Protein AF-A0A7J3KV63-F1 (afdb_monomer_lite)

pLDDT: mean 91.79, std 7.64, range [51.97, 98.44]

Sequence (109 aa):
MKGAIGFGEYKVKLLINHKYSLRLYKLCEEYGIPIDNQHNYGIESVFIDIASKYSVTVFMMHGPGWWRHISSKPGCEAYPRGMVKPGGLIERI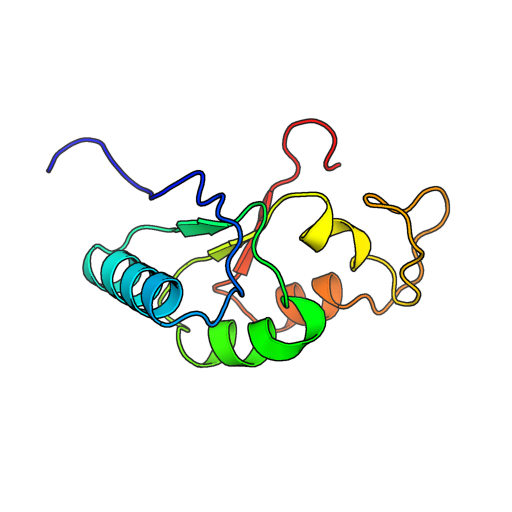LDKFDNVYADISTTSG

Structure (mmCIF, N/CA/C/O backbone):
data_AF-A0A7J3KV63-F1
#
_entry.id   AF-A0A7J3KV63-F1
#
loop_
_atom_site.group_PDB
_atom_site.id
_atom_site.type_symbol
_atom_site.label_atom_id
_atom_site.label_alt_id
_atom_site.label_comp_id
_atom_site.label_asym_id
_atom_site.label_entity_id
_atom_site.label_seq_id
_atom_site.pdbx_PDB_ins_code
_atom_site.Cartn_x
_atom_site.Cartn_y
_atom_site.Cartn_z
_atom_site.occupancy
_atom_site.B_iso_or_equiv
_atom_site.auth_seq_id
_atom_site.auth_comp_id
_atom_site.auth_asym_id
_atom_site.auth_atom_id
_atom_site.pdbx_PDB_model_num
ATOM 1 N N . MET A 1 1 ? -21.878 6.185 14.953 1.00 51.97 1 MET A N 1
ATOM 2 C CA . MET A 1 1 ? -21.539 6.785 13.643 1.00 51.97 1 MET A CA 1
ATOM 3 C C . MET A 1 1 ? -22.492 6.201 12.615 1.00 51.97 1 MET A C 1
ATOM 5 O O . MET A 1 1 ? -22.705 5.000 12.684 1.00 51.97 1 MET A O 1
ATOM 9 N N . LYS A 1 2 ? -23.130 6.978 11.733 1.00 69.25 2 LYS A N 1
ATOM 10 C CA . LYS A 1 2 ? -23.998 6.389 10.696 1.00 69.25 2 LYS A CA 1
ATOM 11 C C . LYS A 1 2 ? -23.716 7.037 9.343 1.00 69.25 2 LYS A C 1
ATOM 13 O O . LYS A 1 2 ? -24.120 8.171 9.124 1.00 69.25 2 LYS A O 1
ATOM 18 N N . GLY A 1 3 ? -22.988 6.316 8.487 1.00 87.19 3 GLY A N 1
ATOM 19 C CA . GLY A 1 3 ? -22.819 6.632 7.065 1.00 87.19 3 GLY A CA 1
ATOM 20 C C . GLY A 1 3 ? -21.424 6.344 6.503 1.00 87.19 3 GLY A C 1
ATOM 21 O O . GLY A 1 3 ? -21.319 5.810 5.407 1.00 87.19 3 GLY A O 1
ATOM 22 N N . ALA A 1 4 ? -20.359 6.663 7.244 1.00 89.94 4 ALA A N 1
ATOM 23 C CA . ALA A 1 4 ? -18.991 6.432 6.777 1.00 89.94 4 ALA A CA 1
ATOM 24 C C . ALA A 1 4 ? -18.629 4.940 6.832 1.00 89.94 4 ALA A C 1
ATOM 26 O O . ALA A 1 4 ? -18.771 4.311 7.880 1.00 89.94 4 ALA A O 1
ATOM 27 N N . ILE A 1 5 ? -18.147 4.411 5.706 1.00 93.50 5 ILE A N 1
ATOM 28 C CA . ILE A 1 5 ? -17.756 3.004 5.525 1.00 93.50 5 ILE A CA 1
ATOM 29 C C . ILE A 1 5 ? -16.296 2.858 5.075 1.00 93.50 5 ILE A C 1
ATOM 31 O O . ILE A 1 5 ? -15.938 1.827 4.530 1.00 93.50 5 ILE A O 1
ATOM 35 N N . GLY A 1 6 ? -15.472 3.899 5.227 1.00 94.88 6 GLY A N 1
ATOM 36 C CA . GLY A 1 6 ? -14.102 3.949 4.711 1.00 94.88 6 GLY A CA 1
ATOM 37 C C . GLY A 1 6 ? -13.366 5.218 5.140 1.00 94.88 6 GLY A C 1
ATOM 38 O O . GLY A 1 6 ? -14.001 6.210 5.508 1.00 94.88 6 GLY A O 1
ATOM 39 N N . PHE A 1 7 ? -12.035 5.185 5.080 1.00 95.12 7 PHE A N 1
ATOM 40 C CA . PHE A 1 7 ? -11.160 6.341 5.280 1.00 95.12 7 PHE A CA 1
ATOM 41 C C . PHE A 1 7 ? -10.342 6.613 4.011 1.00 95.12 7 PHE A C 1
ATOM 43 O O . PHE A 1 7 ? -9.577 5.762 3.562 1.00 95.12 7 PHE A O 1
ATOM 50 N N . GLY A 1 8 ? -10.475 7.810 3.444 1.00 91.38 8 GLY A N 1
ATOM 51 C CA . GLY A 1 8 ? -9.766 8.211 2.229 1.00 91.38 8 GLY A CA 1
ATOM 52 C C . GLY A 1 8 ? -10.088 9.651 1.809 1.00 91.38 8 GLY A C 1
ATOM 53 O O . GLY A 1 8 ? -11.002 10.261 2.362 1.00 91.38 8 GLY A O 1
ATOM 54 N N . GLU A 1 9 ? -9.355 10.244 0.863 1.00 90.12 9 GLU A N 1
ATOM 55 C CA . GLU A 1 9 ? -8.113 9.729 0.257 1.00 90.12 9 GLU A CA 1
ATOM 56 C C . GLU A 1 9 ? -6.919 9.962 1.198 1.00 90.12 9 GLU A C 1
ATOM 58 O O . GLU A 1 9 ? -6.619 11.101 1.579 1.00 90.12 9 GLU A O 1
ATOM 63 N N . TYR A 1 10 ? -6.185 8.908 1.570 1.00 91.81 10 TYR A N 1
ATOM 64 C CA . TYR A 1 10 ? -4.967 9.072 2.359 1.00 91.81 10 TYR A CA 1
ATOM 65 C C . TYR A 1 10 ? -3.794 9.448 1.446 1.00 91.81 10 TYR A C 1
ATOM 67 O O . TYR A 1 10 ? -3.114 8.609 0.851 1.00 91.81 10 TYR A O 1
ATOM 75 N N . LYS A 1 11 ? -3.574 10.761 1.325 1.00 89.12 11 LYS A N 1
ATOM 76 C CA . LYS A 1 11 ? -2.570 11.370 0.446 1.00 89.12 11 LYS A CA 1
ATOM 77 C C . LYS A 1 11 ? -1.614 12.250 1.242 1.00 89.12 11 LYS A C 1
ATOM 79 O O . LYS A 1 11 ? -1.858 13.433 1.468 1.00 89.12 11 LYS A O 1
ATOM 84 N N . VAL A 1 12 ? -0.497 11.669 1.666 1.00 88.69 12 VAL A N 1
ATOM 85 C CA . VAL A 1 12 ? 0.514 12.353 2.483 1.00 88.69 12 VAL A CA 1
ATOM 86 C C . VAL A 1 12 ? 1.919 12.077 1.967 1.00 88.69 12 VAL A C 1
ATOM 88 O O . VAL A 1 12 ? 2.192 11.019 1.410 1.00 88.69 12 VAL A O 1
ATOM 91 N N . LYS A 1 13 ? 2.848 13.008 2.207 1.00 89.31 13 LYS A N 1
ATOM 92 C CA . LYS A 1 13 ? 4.267 12.837 1.859 1.00 89.31 13 LYS A CA 1
ATOM 93 C C . LYS A 1 13 ? 5.027 12.036 2.922 1.00 89.31 13 LYS A C 1
ATOM 95 O O . LYS A 1 13 ? 6.030 12.500 3.454 1.00 89.31 13 LYS A O 1
ATOM 100 N N . LEU A 1 14 ? 4.511 10.862 3.275 1.00 91.31 14 LEU A N 1
ATOM 101 C CA . LEU A 1 14 ? 5.111 9.960 4.258 1.00 91.31 14 LEU A CA 1
ATOM 102 C C . LEU A 1 14 ? 5.383 8.596 3.626 1.00 91.31 14 LEU A C 1
ATOM 104 O O . LEU A 1 14 ? 4.678 8.171 2.706 1.00 91.31 14 LEU A O 1
ATOM 108 N N . LEU A 1 15 ? 6.391 7.900 4.154 1.00 93.31 15 LEU A N 1
ATOM 109 C CA . LEU A 1 15 ? 6.555 6.476 3.884 1.00 93.31 15 LEU A CA 1
ATOM 110 C C . LEU A 1 15 ? 5.312 5.719 4.354 1.00 93.31 15 LEU A C 1
ATOM 112 O O . LEU A 1 15 ? 4.722 6.060 5.381 1.00 93.31 15 LEU A O 1
ATOM 116 N N . ILE A 1 16 ? 4.950 4.665 3.635 1.00 93.62 16 ILE A N 1
ATOM 117 C CA . ILE A 1 16 ? 3.790 3.831 3.959 1.00 93.62 16 ILE A CA 1
ATOM 118 C C . ILE A 1 16 ? 3.935 3.129 5.326 1.00 93.62 16 ILE A C 1
ATOM 120 O O . ILE A 1 16 ? 2.948 2.859 5.997 1.00 93.62 16 ILE A O 1
ATOM 124 N N . ASN A 1 17 ? 5.166 2.926 5.816 1.00 96.06 17 ASN A N 1
ATOM 125 C CA . ASN A 1 17 ? 5.445 2.404 7.161 1.00 96.06 17 ASN A CA 1
ATOM 126 C C . ASN A 1 17 ? 5.669 3.491 8.228 1.00 96.06 17 ASN A C 1
ATOM 128 O O . ASN A 1 17 ? 6.120 3.181 9.335 1.00 96.06 17 ASN A O 1
ATOM 132 N N . HIS A 1 18 ? 5.399 4.766 7.933 1.00 96.81 18 HIS A N 1
ATOM 133 C CA . HIS A 1 18 ? 5.590 5.825 8.916 1.00 96.81 18 HIS A CA 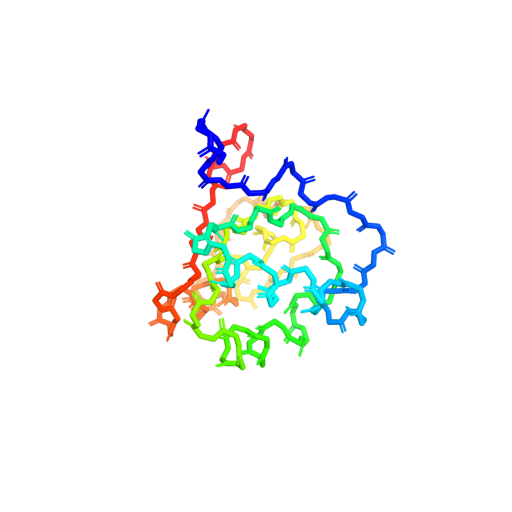1
ATOM 134 C C . HIS A 1 18 ? 4.691 5.594 10.140 1.00 96.81 18 HIS A C 1
ATOM 136 O O . HIS A 1 18 ? 3.525 5.227 10.005 1.00 96.81 18 HIS A O 1
ATOM 142 N N . LYS A 1 19 ? 5.190 5.876 11.352 1.00 97.19 19 LYS A N 1
ATOM 143 C CA . LYS A 1 19 ? 4.478 5.600 12.621 1.00 97.19 19 LYS A CA 1
ATOM 144 C C . LYS A 1 19 ? 3.038 6.135 12.677 1.00 97.19 19 LYS A C 1
ATOM 146 O O . LYS A 1 19 ? 2.181 5.537 13.319 1.00 97.19 19 LYS A O 1
ATOM 151 N N . TYR A 1 20 ? 2.764 7.256 12.007 1.00 95.44 20 TYR A N 1
ATOM 152 C CA . TYR A 1 20 ? 1.414 7.825 11.927 1.00 95.44 20 TYR A CA 1
ATOM 153 C C . TYR A 1 20 ? 0.501 7.066 10.961 1.00 95.44 20 TYR A C 1
ATOM 155 O O . TYR A 1 20 ? -0.672 6.893 11.269 1.00 95.44 20 TYR A O 1
ATOM 163 N N . SER A 1 21 ? 1.035 6.565 9.848 1.00 96.06 21 SER A N 1
ATOM 164 C CA . SER A 1 21 ? 0.310 5.699 8.914 1.00 96.06 21 SER A CA 1
ATOM 165 C C . SER A 1 21 ? -0.022 4.363 9.580 1.00 96.06 21 SER A C 1
ATOM 167 O O . SER A 1 21 ? -1.177 3.959 9.595 1.00 96.06 21 SER A O 1
ATOM 169 N N . LEU A 1 22 ? 0.946 3.765 10.286 1.00 97.31 22 LEU A N 1
ATOM 170 C CA . LEU A 1 22 ? 0.742 2.539 11.067 1.00 97.31 22 LEU A CA 1
ATOM 171 C C . LEU A 1 22 ? -0.373 2.671 12.117 1.00 97.31 22 LEU A C 1
ATOM 173 O O . LEU A 1 22 ? -1.158 1.744 12.318 1.00 97.31 22 LEU A O 1
ATOM 177 N N . ARG A 1 23 ? -0.459 3.831 12.784 1.00 97.50 23 ARG A N 1
ATOM 178 C CA . ARG A 1 23 ? -1.541 4.125 13.734 1.00 97.50 23 ARG A CA 1
ATOM 179 C C . ARG A 1 23 ? -2.897 4.230 13.032 1.00 97.50 23 ARG A C 1
ATOM 181 O O . ARG A 1 23 ? -3.884 3.755 13.580 1.00 97.50 23 ARG A O 1
ATOM 188 N N . LEU A 1 24 ? -2.952 4.831 11.843 1.00 96.56 24 LEU A N 1
ATOM 189 C CA . LEU A 1 24 ? -4.186 4.927 11.059 1.00 96.56 24 LEU A CA 1
ATOM 190 C C . LEU A 1 24 ? -4.663 3.560 10.566 1.00 96.56 24 LEU A C 1
ATOM 192 O O . LEU A 1 24 ? -5.856 3.296 10.647 1.00 96.56 24 LEU A O 1
ATOM 196 N N . TYR A 1 25 ? -3.756 2.680 10.135 1.00 97.50 25 TYR A N 1
ATOM 197 C CA . TYR A 1 25 ? -4.105 1.311 9.733 1.00 97.50 25 TYR A CA 1
ATOM 198 C C . TYR A 1 25 ? -4.761 0.549 10.881 1.00 97.50 25 TYR A C 1
ATOM 200 O O . TYR A 1 25 ? -5.827 -0.039 10.702 1.00 97.50 25 TYR A O 1
ATOM 208 N N . LYS A 1 26 ? -4.190 0.664 12.089 1.00 98.12 26 LYS A N 1
ATOM 209 C CA . LYS A 1 26 ? -4.771 0.047 13.284 1.00 98.12 26 LYS A CA 1
ATOM 210 C C . LYS A 1 26 ? -6.145 0.619 13.640 1.00 98.12 26 LYS A C 1
ATOM 212 O O . LYS A 1 26 ? -7.038 -0.133 14.000 1.00 98.12 26 LYS A O 1
ATOM 217 N N . LEU A 1 27 ? -6.337 1.929 13.502 1.00 97.38 27 LEU A N 1
ATOM 218 C CA . LEU A 1 27 ? -7.652 2.534 13.716 1.00 97.38 27 LEU A CA 1
ATOM 219 C C . LEU A 1 27 ? -8.666 2.036 12.679 1.00 97.38 27 LEU A C 1
ATOM 221 O O . LEU A 1 27 ? -9.770 1.661 13.047 1.00 97.38 27 LEU A O 1
ATOM 225 N N . CYS A 1 28 ? -8.305 1.987 11.397 1.00 97.50 28 CYS A N 1
ATOM 226 C CA . CYS A 1 28 ? -9.199 1.492 10.345 1.00 97.50 28 CYS A CA 1
ATOM 227 C C . CYS A 1 28 ? -9.613 0.031 10.595 1.00 97.50 28 CYS A C 1
ATOM 229 O O . CYS A 1 28 ? -10.786 -0.302 10.450 1.00 97.50 28 CYS A O 1
ATOM 231 N N . GLU A 1 29 ? -8.685 -0.801 11.076 1.00 96.88 29 GLU A N 1
ATOM 232 C CA . GLU A 1 29 ? -8.973 -2.152 11.573 1.00 96.88 29 GLU A CA 1
ATOM 233 C C . GLU A 1 29 ? -9.979 -2.142 12.737 1.00 96.88 29 GLU A C 1
ATOM 235 O O . GLU A 1 29 ? -10.993 -2.828 12.670 1.00 96.88 29 GLU A O 1
ATOM 240 N N . GLU A 1 30 ? -9.737 -1.342 13.782 1.00 97.19 30 GLU A N 1
ATOM 241 C CA . GLU A 1 30 ? -10.616 -1.242 14.961 1.00 97.19 30 GLU A CA 1
ATOM 242 C C . GLU A 1 30 ? -12.037 -0.778 14.609 1.00 97.19 30 GLU A C 1
ATOM 244 O O . GLU A 1 30 ? -13.010 -1.232 15.212 1.00 97.19 30 GLU A O 1
ATOM 249 N N . TYR A 1 31 ? -12.164 0.111 13.623 1.00 95.62 31 TYR A N 1
ATOM 250 C CA . TYR A 1 31 ? -13.453 0.587 13.120 1.00 95.62 31 TYR A CA 1
ATOM 251 C C . TYR A 1 31 ? -14.073 -0.332 12.057 1.00 95.62 31 TYR A C 1
ATOM 253 O O . TYR A 1 31 ? -15.219 -0.102 11.672 1.00 95.62 31 TYR A O 1
ATOM 261 N N . GLY A 1 32 ? -13.352 -1.354 11.584 1.00 95.94 32 GLY A N 1
ATOM 262 C CA . GLY A 1 32 ? -13.817 -2.259 10.533 1.00 95.94 32 GLY A CA 1
ATOM 263 C C . GLY A 1 32 ? -14.050 -1.561 9.191 1.00 95.94 32 GLY A C 1
ATOM 264 O O . GLY A 1 32 ? -14.984 -1.916 8.474 1.00 95.94 32 GLY A O 1
ATOM 265 N N . ILE A 1 33 ? -13.244 -0.545 8.867 1.00 96.75 33 ILE A N 1
ATOM 266 C CA . ILE A 1 33 ? -13.356 0.228 7.624 1.00 96.75 33 ILE A CA 1
ATOM 267 C C . ILE A 1 33 ? -12.065 0.131 6.787 1.00 96.75 33 ILE A C 1
ATOM 269 O O . ILE A 1 33 ? -10.973 0.110 7.352 1.00 96.75 33 ILE A O 1
ATOM 273 N N . PRO A 1 34 ? -12.151 0.089 5.446 1.00 97.44 34 PRO A N 1
ATOM 274 C CA . PRO A 1 34 ? -10.998 0.134 4.556 1.00 97.44 34 PRO A CA 1
ATOM 275 C C . PRO A 1 34 ? -10.296 1.494 4.577 1.00 97.44 34 PRO A C 1
ATOM 277 O O . PRO A 1 34 ? -10.916 2.534 4.829 1.00 97.44 34 PRO A O 1
ATOM 280 N N . ILE A 1 35 ? -9.008 1.479 4.232 1.00 96.38 35 ILE A N 1
ATOM 281 C CA . ILE A 1 35 ? -8.207 2.676 3.980 1.00 96.38 35 ILE A CA 1
ATOM 282 C C . ILE A 1 35 ? -7.791 2.766 2.511 1.00 96.38 35 ILE A C 1
ATOM 284 O O . ILE A 1 35 ? -7.186 1.841 1.972 1.00 96.38 35 ILE A O 1
ATOM 288 N N . ASP A 1 36 ? -8.066 3.909 1.887 1.00 94.19 36 ASP A N 1
ATOM 289 C CA . ASP A 1 36 ? -7.605 4.245 0.539 1.00 94.19 36 ASP A CA 1
ATOM 290 C C . ASP A 1 36 ? -6.260 4.986 0.578 1.00 94.19 36 ASP A C 1
ATOM 292 O O . ASP A 1 36 ? -6.182 6.114 1.069 1.00 94.19 36 ASP A O 1
ATOM 296 N N . ASN A 1 37 ? -5.196 4.340 0.084 1.00 89.25 37 ASN A N 1
ATOM 297 C CA . ASN A 1 37 ? -3.838 4.881 -0.015 1.00 89.25 37 ASN A CA 1
ATOM 298 C C . ASN A 1 37 ? -3.502 5.209 -1.474 1.00 89.25 37 ASN A C 1
ATOM 300 O O . ASN A 1 37 ? -3.344 4.310 -2.302 1.00 89.25 37 ASN A O 1
ATOM 304 N N . GLN A 1 38 ? -3.264 6.491 -1.762 1.00 78.88 38 GLN A N 1
ATOM 305 C CA . GLN A 1 38 ? -3.048 6.931 -3.144 1.00 78.88 38 GLN A CA 1
ATOM 306 C C . GLN A 1 38 ? -1.619 7.386 -3.475 1.00 78.88 38 GLN A C 1
ATOM 308 O O . GLN A 1 38 ? -1.260 7.485 -4.647 1.00 78.88 38 GLN A O 1
ATOM 313 N N . HIS A 1 39 ? -0.811 7.771 -2.478 1.00 75.31 39 HIS A N 1
ATOM 314 C CA . HIS A 1 39 ? 0.462 8.479 -2.731 1.00 75.31 39 HIS A CA 1
ATOM 315 C C . HIS A 1 39 ? 1.559 8.213 -1.687 1.00 75.31 39 HIS A C 1
ATOM 317 O O . HIS A 1 39 ? 2.497 9.002 -1.558 1.00 75.31 39 HIS A O 1
ATOM 323 N N . ASN A 1 40 ? 1.459 7.131 -0.918 1.00 76.00 40 ASN A N 1
ATOM 324 C CA . ASN A 1 40 ? 2.493 6.805 0.058 1.00 76.00 40 ASN A CA 1
ATOM 325 C C . ASN A 1 40 ? 3.759 6.281 -0.632 1.00 76.00 40 ASN A C 1
ATOM 327 O O . ASN A 1 40 ? 3.703 5.528 -1.602 1.00 76.00 40 ASN A O 1
ATOM 331 N N . TYR A 1 41 ? 4.913 6.688 -0.109 1.00 85.19 41 TYR A N 1
ATOM 332 C CA . TYR A 1 41 ? 6.218 6.284 -0.631 1.00 85.19 41 TYR A CA 1
ATOM 333 C C . TYR A 1 41 ? 6.681 4.950 -0.024 1.00 85.19 41 TYR A C 1
ATOM 335 O O . TYR A 1 41 ? 6.297 4.606 1.096 1.00 85.19 41 TYR A O 1
ATOM 343 N N . GLY A 1 42 ? 7.564 4.234 -0.726 1.00 88.25 42 GLY A N 1
ATOM 344 C CA . GLY A 1 42 ? 8.203 3.010 -0.227 1.00 88.25 42 GLY A CA 1
ATOM 345 C C . GLY A 1 42 ? 7.334 1.755 -0.317 1.00 88.25 42 GLY A C 1
ATOM 346 O O . GLY A 1 42 ? 7.578 0.788 0.399 1.00 88.25 42 GLY A O 1
ATOM 347 N N . ILE A 1 43 ? 6.315 1.749 -1.177 1.00 90.25 43 ILE A N 1
ATOM 348 C CA . ILE A 1 43 ? 5.458 0.573 -1.382 1.00 90.25 43 ILE A CA 1
ATOM 349 C C . ILE A 1 43 ? 6.310 -0.636 -1.786 1.00 90.25 43 ILE A C 1
ATOM 351 O O . ILE A 1 43 ? 6.159 -1.728 -1.244 1.00 90.25 43 ILE A O 1
ATOM 355 N N . GLU A 1 44 ? 7.254 -0.412 -2.694 1.00 90.69 44 GLU A N 1
ATOM 356 C CA . GLU A 1 44 ? 8.128 -1.420 -3.272 1.00 90.69 44 GLU A CA 1
ATOM 357 C C . GLU A 1 44 ? 9.069 -2.099 -2.282 1.00 90.69 44 GLU A C 1
ATOM 359 O O . GLU A 1 44 ? 9.526 -3.210 -2.543 1.00 90.69 44 GLU A O 1
ATOM 364 N N . SER A 1 45 ? 9.349 -1.443 -1.156 1.00 92.00 45 SER A N 1
ATOM 365 C CA . SER A 1 45 ? 10.305 -1.925 -0.165 1.00 92.00 45 SER A CA 1
ATOM 366 C C . SER A 1 45 ? 9.644 -2.511 1.075 1.00 92.00 45 SER A C 1
ATOM 368 O O . SER A 1 45 ? 10.171 -3.475 1.620 1.00 92.00 45 SER A O 1
ATOM 370 N N . VAL A 1 46 ? 8.516 -1.956 1.532 1.00 95.25 46 VAL A N 1
ATOM 371 C CA . VAL A 1 46 ? 7.971 -2.297 2.860 1.00 95.25 46 VAL A CA 1
ATOM 372 C C . VAL A 1 46 ? 6.498 -2.698 2.867 1.00 95.25 46 VAL A C 1
ATOM 374 O O . VAL A 1 46 ? 6.004 -3.148 3.901 1.00 95.25 46 VAL A O 1
ATOM 377 N N . PHE A 1 47 ? 5.761 -2.556 1.760 1.00 95.69 47 PHE A N 1
ATOM 378 C CA . PHE A 1 47 ? 4.314 -2.790 1.805 1.00 95.69 47 PHE A CA 1
ATOM 379 C C . PHE A 1 47 ? 3.934 -4.261 1.992 1.00 95.69 47 PHE A C 1
ATOM 381 O O . PHE A 1 47 ? 2.954 -4.531 2.671 1.00 95.69 47 PHE A O 1
ATOM 388 N N . ILE A 1 48 ? 4.720 -5.215 1.482 1.00 96.62 48 ILE A N 1
ATOM 389 C CA . ILE A 1 48 ? 4.478 -6.653 1.714 1.00 96.62 48 ILE A CA 1
ATOM 390 C C . ILE A 1 48 ? 4.472 -6.972 3.218 1.00 96.62 48 ILE A C 1
ATOM 392 O O . ILE A 1 48 ? 3.599 -7.698 3.696 1.00 96.62 48 ILE A O 1
ATOM 396 N N . ASP A 1 49 ? 5.406 -6.395 3.977 1.00 97.50 49 ASP A N 1
ATOM 397 C CA . ASP A 1 49 ? 5.477 -6.590 5.426 1.00 97.50 49 ASP A CA 1
ATOM 398 C C . ASP A 1 49 ? 4.299 -5.919 6.138 1.00 97.50 49 ASP A C 1
ATOM 400 O O . ASP A 1 49 ? 3.766 -6.466 7.102 1.00 97.50 49 ASP A O 1
ATOM 404 N N . ILE A 1 50 ? 3.859 -4.753 5.652 1.00 97.31 50 ILE A N 1
ATOM 405 C CA . ILE A 1 50 ? 2.676 -4.062 6.178 1.00 97.31 50 ILE A CA 1
ATOM 406 C C . ILE A 1 50 ? 1.410 -4.871 5.908 1.00 97.31 50 ILE A C 1
ATOM 408 O O . ILE A 1 50 ? 0.669 -5.125 6.851 1.00 97.31 50 ILE A O 1
ATOM 412 N N . ALA A 1 51 ? 1.171 -5.297 4.667 1.00 97.62 51 ALA A N 1
ATOM 413 C CA . ALA A 1 51 ? -0.009 -6.070 4.288 1.00 97.62 51 ALA A CA 1
ATOM 414 C C . ALA A 1 51 ? -0.107 -7.369 5.103 1.00 97.62 51 ALA A C 1
ATOM 416 O O . ALA A 1 51 ? -1.178 -7.703 5.601 1.00 97.62 51 ALA A O 1
ATOM 417 N N . SER A 1 52 ? 1.034 -8.033 5.329 1.00 98.00 52 SER A N 1
ATOM 418 C CA . SER A 1 52 ? 1.141 -9.215 6.191 1.00 98.00 52 SER A CA 1
ATOM 419 C C . SER A 1 52 ? 0.859 -8.904 7.666 1.00 98.00 52 SER A C 1
ATOM 421 O O . SER A 1 52 ? 0.072 -9.587 8.318 1.00 98.00 52 SER A O 1
ATOM 423 N N . LYS A 1 53 ? 1.487 -7.854 8.211 1.00 98.06 53 LYS A N 1
ATOM 424 C CA . LYS A 1 53 ? 1.365 -7.480 9.628 1.00 98.06 53 LYS A CA 1
ATOM 425 C C . LYS A 1 53 ? -0.028 -6.957 9.988 1.00 98.06 53 LYS A C 1
ATOM 427 O O . LYS A 1 53 ? -0.486 -7.181 11.104 1.00 98.06 53 LYS A O 1
ATOM 432 N N . TYR A 1 54 ? -0.666 -6.243 9.068 1.00 97.75 54 TYR A N 1
ATOM 433 C CA . TYR A 1 54 ? -1.994 -5.648 9.209 1.00 97.75 54 TYR A CA 1
ATOM 434 C C . TYR A 1 54 ? -3.013 -6.430 8.373 1.00 97.75 54 TYR A C 1
ATOM 436 O O . TYR A 1 54 ? -3.787 -5.843 7.622 1.00 97.75 54 TYR A O 1
ATOM 444 N N . SER A 1 55 ? -3.010 -7.760 8.497 1.00 97.69 55 SER A N 1
ATOM 445 C CA . SER A 1 55 ? -3.816 -8.675 7.673 1.00 97.69 55 SER A CA 1
ATOM 446 C C . SER A 1 55 ? -5.334 -8.479 7.783 1.00 97.69 55 SER A C 1
ATOM 448 O O . SER A 1 55 ? -6.072 -8.921 6.910 1.00 97.69 55 SER A O 1
ATOM 450 N N . VAL A 1 56 ? -5.807 -7.805 8.835 1.00 98.00 56 VAL A N 1
ATOM 451 C CA . VAL A 1 56 ? -7.227 -7.463 9.035 1.00 98.00 56 VAL A CA 1
ATOM 452 C C . VAL A 1 56 ? -7.573 -6.090 8.439 1.00 98.00 56 VAL A C 1
ATOM 454 O O . VAL A 1 56 ? -8.725 -5.830 8.098 1.00 98.00 56 VAL A O 1
ATOM 457 N N . THR A 1 57 ? -6.591 -5.197 8.278 1.00 98.38 57 THR A N 1
ATOM 458 C CA . THR A 1 57 ? -6.802 -3.905 7.615 1.00 98.38 57 THR A CA 1
ATOM 459 C C . THR A 1 57 ? -6.989 -4.130 6.119 1.00 98.38 57 THR A C 1
ATOM 461 O O . THR A 1 57 ? -6.123 -4.715 5.469 1.00 98.38 57 THR A O 1
ATOM 464 N N . VAL A 1 58 ? -8.088 -3.618 5.566 1.00 98.31 58 VAL A N 1
ATOM 465 C CA . VAL A 1 58 ? -8.329 -3.616 4.118 1.00 98.31 58 VAL A CA 1
ATOM 466 C C . VAL A 1 58 ? -7.671 -2.388 3.495 1.00 98.31 58 VAL A C 1
ATOM 468 O O . VAL A 1 58 ? -8.010 -1.252 3.838 1.00 98.31 58 VAL A O 1
ATOM 471 N N . PHE A 1 59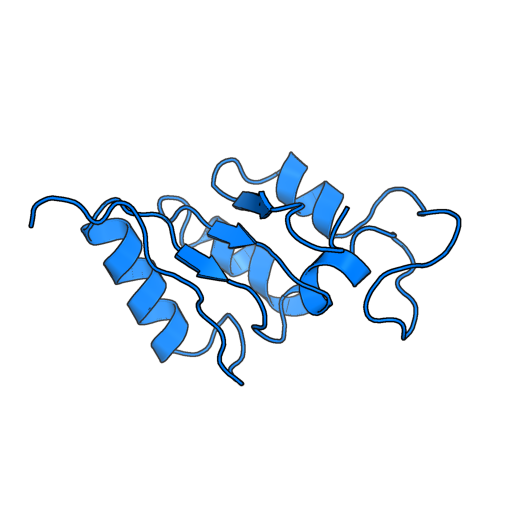 ? -6.741 -2.619 2.572 1.00 97.75 59 PHE A N 1
ATOM 472 C CA . PHE A 1 59 ? -6.036 -1.582 1.828 1.00 97.75 59 PHE A CA 1
ATOM 473 C C . PHE A 1 59 ? -6.608 -1.465 0.417 1.00 97.75 59 PHE A C 1
ATOM 475 O O . PHE A 1 59 ? -6.524 -2.407 -0.368 1.00 97.75 59 PHE A O 1
ATOM 482 N N . MET A 1 60 ? -7.132 -0.291 0.077 1.00 96.00 60 MET A N 1
ATOM 483 C CA . MET A 1 60 ? -7.388 0.100 -1.306 1.00 96.00 60 MET A CA 1
ATOM 484 C C . MET A 1 60 ? -6.153 0.856 -1.795 1.00 96.00 60 MET A C 1
ATOM 486 O O . MET A 1 60 ? -5.799 1.898 -1.246 1.00 96.00 60 MET A O 1
ATOM 490 N N . MET A 1 61 ? -5.447 0.291 -2.767 1.00 94.19 61 MET A N 1
ATOM 491 C CA . MET A 1 61 ? -4.227 0.860 -3.324 1.00 94.19 61 MET A CA 1
ATOM 492 C C . MET A 1 61 ? -4.533 1.534 -4.656 1.00 94.19 61 MET A C 1
ATOM 494 O O . MET A 1 61 ? -5.206 0.968 -5.520 1.00 94.19 61 MET A O 1
ATOM 498 N N . HIS A 1 62 ? -4.017 2.744 -4.835 1.00 91.31 62 HIS A N 1
ATOM 499 C CA . HIS A 1 62 ? -4.251 3.528 -6.038 1.00 91.31 62 HIS A CA 1
ATOM 500 C C . HIS A 1 62 ? -3.046 4.414 -6.371 1.00 91.31 62 HIS A C 1
ATOM 502 O O . HIS A 1 62 ? -2.156 4.655 -5.554 1.00 91.31 62 HIS A O 1
ATOM 508 N N . GLY A 1 63 ? -3.049 4.933 -7.596 1.00 88.62 63 GLY A N 1
ATOM 509 C CA . GLY A 1 63 ? -2.215 6.049 -8.004 1.00 88.62 63 GLY A CA 1
ATOM 510 C C . GLY A 1 63 ? -0.917 5.652 -8.706 1.00 88.62 63 GLY A C 1
ATOM 511 O O . GLY A 1 63 ? -0.571 4.474 -8.814 1.00 88.62 63 GLY A O 1
ATOM 512 N N . PRO A 1 64 ? -0.158 6.646 -9.192 1.00 86.50 64 PRO A N 1
ATOM 513 C CA . PRO A 1 64 ? 0.956 6.390 -10.099 1.00 86.50 64 PRO A CA 1
ATOM 514 C C . PRO A 1 64 ? 2.101 5.613 -9.430 1.00 86.50 64 PRO A C 1
ATOM 516 O O . PRO A 1 64 ? 2.712 4.720 -10.011 1.00 86.50 64 PRO A O 1
ATOM 519 N N . GLY A 1 65 ? 2.375 5.915 -8.157 1.00 84.56 65 GLY A N 1
ATOM 520 C CA . GLY A 1 65 ? 3.390 5.200 -7.382 1.00 84.56 65 GLY A CA 1
ATOM 521 C C . GLY A 1 65 ? 3.085 3.709 -7.242 1.0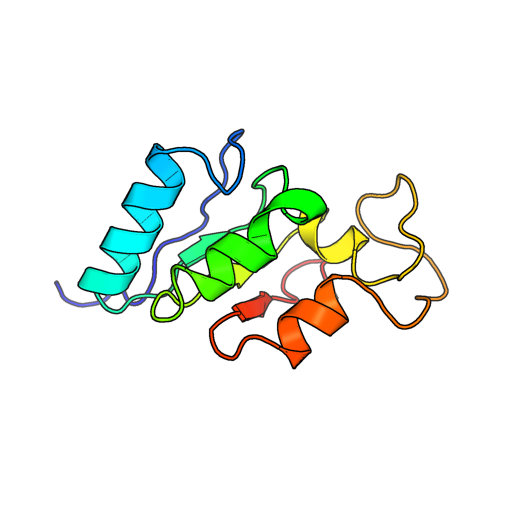0 84.56 65 GLY A C 1
ATOM 522 O O . GLY A 1 65 ? 4.012 2.913 -7.256 1.00 84.56 65 GLY A O 1
ATOM 523 N N . TRP A 1 66 ? 1.805 3.336 -7.168 1.00 91.31 66 TRP A N 1
ATOM 524 C CA . TRP A 1 66 ? 1.357 1.947 -7.183 1.00 91.31 66 TRP A CA 1
ATOM 525 C C . TRP A 1 66 ? 1.475 1.364 -8.594 1.00 91.31 66 TRP A C 1
ATOM 527 O O . TRP A 1 66 ? 2.269 0.450 -8.818 1.00 91.31 66 TRP A O 1
ATOM 537 N N . TRP A 1 67 ? 0.765 1.953 -9.562 1.00 91.50 67 TRP A N 1
ATOM 538 C CA . TRP A 1 67 ? 0.580 1.393 -10.903 1.00 91.50 67 TRP A CA 1
ATOM 539 C C . TRP A 1 67 ? 1.855 1.278 -11.738 1.00 91.50 67 TRP A C 1
ATOM 541 O O . TRP A 1 67 ? 1.945 0.384 -12.580 1.00 91.50 67 TRP A O 1
ATOM 551 N N . ARG A 1 68 ? 2.903 2.067 -11.462 1.00 90.25 68 ARG A N 1
ATOM 552 C CA . ARG A 1 68 ? 4.222 1.853 -12.087 1.00 90.25 68 ARG A CA 1
ATOM 553 C C . ARG A 1 68 ? 4.766 0.438 -11.889 1.00 9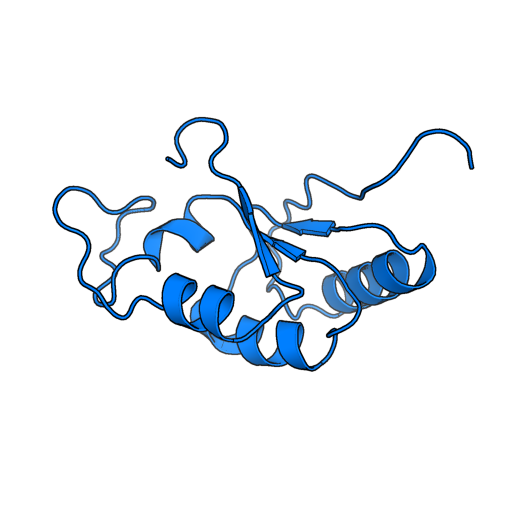0.25 68 ARG A C 1
ATOM 555 O O . ARG A 1 68 ? 5.494 -0.059 -12.744 1.00 90.25 68 ARG A O 1
ATOM 562 N N . HIS A 1 69 ? 4.411 -0.221 -10.785 1.00 93.25 69 HIS A N 1
ATOM 563 C CA . HIS A 1 69 ? 4.927 -1.537 -10.425 1.00 93.25 69 HIS A CA 1
ATOM 564 C C . HIS A 1 69 ? 4.085 -2.712 -10.948 1.00 93.25 69 HIS A C 1
ATOM 566 O O . HIS A 1 69 ? 4.323 -3.858 -10.551 1.00 93.25 69 HIS A O 1
ATOM 572 N N . ILE A 1 70 ? 3.127 -2.458 -11.849 1.00 93.69 70 ILE A N 1
ATOM 573 C CA . ILE A 1 70 ? 2.383 -3.518 -12.547 1.00 93.69 70 ILE A CA 1
ATOM 574 C C . ILE A 1 70 ? 3.295 -4.312 -13.494 1.00 93.69 70 ILE A C 1
ATOM 576 O O . ILE A 1 70 ? 3.097 -5.503 -13.693 1.00 93.69 70 ILE A O 1
ATOM 580 N N . SER A 1 71 ? 4.337 -3.672 -14.034 1.00 93.88 71 SER A N 1
ATOM 581 C CA . SER A 1 71 ? 5.365 -4.321 -14.850 1.00 93.88 71 SER A CA 1
ATOM 582 C C . SER A 1 71 ? 6.507 -4.833 -13.974 1.00 93.88 71 SER A C 1
ATOM 584 O O . SER A 1 71 ? 6.967 -4.128 -13.074 1.00 93.88 71 SER A O 1
ATOM 586 N N . SER A 1 72 ? 7.043 -6.019 -14.277 1.00 94.50 72 SER A N 1
ATOM 587 C CA . SER A 1 72 ? 8.250 -6.548 -13.614 1.00 94.50 72 SER A CA 1
ATOM 588 C C . SER A 1 72 ? 9.512 -5.724 -13.872 1.00 94.50 72 SER A C 1
ATOM 590 O O . SER A 1 72 ? 10.490 -5.838 -13.134 1.00 94.50 72 SER A O 1
ATOM 592 N N . LYS A 1 73 ? 9.495 -4.869 -14.899 1.00 92.00 73 LYS A N 1
ATOM 593 C CA . LYS A 1 73 ? 10.562 -3.911 -15.195 1.00 92.00 73 LYS A CA 1
ATOM 594 C C . LYS A 1 73 ? 9.979 -2.492 -15.219 1.00 92.00 73 LYS A C 1
ATOM 596 O O . LYS A 1 73 ? 9.722 -1.983 -16.311 1.00 92.00 73 LYS A O 1
ATOM 601 N N . PRO A 1 74 ? 9.726 -1.877 -14.049 1.00 88.81 74 PRO A N 1
ATOM 602 C CA . PRO A 1 74 ? 9.174 -0.528 -13.981 1.00 88.81 74 PRO A CA 1
ATOM 603 C C . PRO A 1 74 ? 10.185 0.485 -14.534 1.00 88.81 74 PRO A C 1
ATOM 605 O O . PRO A 1 74 ? 11.367 0.435 -14.186 1.00 88.81 74 PRO A O 1
ATOM 608 N N . GLY A 1 75 ? 9.735 1.393 -15.401 1.00 86.81 75 GLY A N 1
ATOM 609 C CA . GLY A 1 75 ? 10.537 2.527 -15.848 1.00 86.81 75 GLY A CA 1
ATOM 610 C C . GLY A 1 75 ? 10.465 3.709 -14.878 1.00 86.81 75 GLY A C 1
ATOM 611 O O . GLY A 1 75 ? 10.069 3.579 -13.715 1.00 86.81 75 GLY A O 1
ATOM 612 N N . CYS A 1 76 ? 10.865 4.889 -15.351 1.00 86.25 76 CYS A N 1
ATOM 613 C CA . CYS A 1 76 ? 10.803 6.134 -14.572 1.00 86.25 76 CYS A CA 1
ATOM 614 C C . CYS A 1 76 ? 9.418 6.792 -14.623 1.00 86.25 76 CYS A C 1
ATOM 616 O O . CYS A 1 76 ? 9.137 7.708 -13.853 1.00 86.25 76 CYS A O 1
ATOM 618 N N . GLU A 1 77 ? 8.567 6.346 -15.540 1.00 87.31 77 GLU A N 1
ATOM 619 C CA . GLU A 1 77 ? 7.208 6.820 -15.704 1.00 87.31 77 GLU A CA 1
ATOM 620 C C . GLU A 1 77 ? 6.314 6.466 -14.512 1.00 87.31 77 GLU A C 1
ATOM 622 O O . GLU A 1 77 ? 6.476 5.450 -13.833 1.00 87.31 77 GLU A O 1
ATOM 627 N N . ALA A 1 78 ? 5.353 7.353 -14.271 1.00 82.56 78 ALA A N 1
ATOM 628 C CA . ALA A 1 78 ? 4.378 7.215 -13.201 1.00 82.56 78 ALA A CA 1
ATOM 629 C C . ALA A 1 78 ? 3.310 6.160 -13.548 1.00 82.56 78 ALA A C 1
ATOM 631 O O . ALA A 1 78 ? 2.835 5.451 -12.676 1.00 82.56 78 ALA A O 1
ATOM 632 N N . TYR A 1 79 ? 2.984 6.020 -14.832 1.00 87.25 79 TYR A N 1
ATOM 633 C CA . TYR A 1 79 ? 2.165 4.937 -15.369 1.00 87.25 79 TYR A CA 1
ATOM 634 C C . TYR A 1 79 ? 2.924 4.306 -16.535 1.00 87.25 79 TYR A C 1
ATOM 636 O O . TYR A 1 79 ? 3.337 5.059 -17.429 1.00 87.25 79 TYR A O 1
ATOM 644 N N . PRO A 1 80 ? 3.138 2.977 -16.549 1.00 87.56 80 PRO A N 1
ATOM 645 C CA . PRO A 1 80 ? 3.854 2.319 -17.631 1.00 87.56 80 PRO A CA 1
ATOM 646 C C . PRO A 1 80 ? 3.130 2.548 -18.952 1.00 87.56 80 PRO A C 1
ATOM 648 O O . PRO A 1 80 ? 1.905 2.483 -19.025 1.00 87.56 80 PRO A O 1
ATOM 651 N N . ARG A 1 81 ? 3.893 2.823 -20.010 1.00 85.69 81 ARG A N 1
ATOM 652 C CA . ARG A 1 81 ? 3.357 2.947 -21.369 1.00 85.69 81 ARG A CA 1
ATOM 653 C C . ARG A 1 81 ? 3.786 1.744 -22.195 1.00 85.69 81 ARG A C 1
ATOM 655 O O . ARG A 1 81 ? 4.929 1.302 -22.106 1.00 85.69 81 ARG A O 1
ATOM 662 N N . GLY A 1 82 ? 2.888 1.264 -23.049 1.00 86.25 82 GLY A N 1
ATOM 663 C CA . GLY A 1 82 ? 3.151 0.108 -23.901 1.00 86.25 82 GLY A CA 1
ATOM 664 C C . GLY A 1 82 ? 3.005 -1.217 -23.152 1.00 86.25 82 GLY A C 1
ATOM 665 O O . GLY A 1 82 ? 2.142 -1.363 -22.293 1.00 86.25 82 GLY A O 1
ATOM 666 N N . MET A 1 83 ? 3.814 -2.211 -23.524 1.00 90.19 83 MET A N 1
ATOM 667 C CA . MET A 1 83 ? 3.646 -3.586 -23.051 1.00 90.19 83 MET A CA 1
ATOM 668 C C . MET A 1 83 ? 4.072 -3.754 -21.586 1.00 90.19 83 MET A C 1
ATOM 670 O O . MET A 1 83 ? 5.230 -3.523 -21.233 1.00 90.19 83 MET A O 1
ATOM 674 N N . VAL A 1 84 ? 3.147 -4.228 -20.752 1.00 92.81 84 VAL A N 1
ATOM 675 C CA . VAL A 1 84 ? 3.414 -4.630 -19.365 1.00 92.81 84 VAL A CA 1
ATOM 676 C C . VAL A 1 84 ? 4.124 -5.983 -19.358 1.00 92.81 84 VAL A C 1
ATOM 678 O O . VAL A 1 84 ? 3.659 -6.935 -19.984 1.00 92.81 84 VAL A O 1
ATOM 681 N N . LYS A 1 85 ? 5.259 -6.083 -18.655 1.00 94.88 85 LYS A N 1
ATOM 682 C CA . LYS A 1 85 ? 5.954 -7.364 -18.475 1.00 94.88 85 LYS A CA 1
ATOM 683 C C . LYS A 1 85 ? 5.377 -8.115 -17.268 1.00 94.88 85 LYS A C 1
ATOM 685 O O . LYS A 1 85 ? 5.361 -7.518 -16.190 1.00 94.88 85 LYS A O 1
ATOM 690 N N . PRO A 1 86 ? 4.993 -9.399 -17.411 1.00 95.75 86 PRO A N 1
ATOM 691 C CA . PRO A 1 86 ? 4.483 -10.209 -16.302 1.00 95.75 86 PRO A CA 1
ATOM 692 C C . PRO A 1 86 ? 5.463 -10.313 -15.130 1.00 95.75 86 PRO A C 1
ATOM 694 O O . PRO A 1 86 ? 6.675 -10.139 -15.309 1.00 95.75 86 PRO A O 1
ATOM 697 N N . GLY A 1 87 ? 4.943 -10.633 -13.946 1.00 95.94 87 GLY A N 1
ATOM 698 C CA . GLY A 1 87 ? 5.695 -10.747 -12.699 1.00 95.94 87 GLY A CA 1
ATOM 699 C C . GLY A 1 87 ? 5.908 -9.402 -12.004 1.00 95.94 87 GLY A C 1
ATOM 700 O O . GLY A 1 87 ? 6.961 -9.180 -11.394 1.00 95.94 87 GLY A O 1
ATOM 701 N N . GLY A 1 88 ? 4.962 -8.472 -12.143 1.00 95.31 88 GLY A N 1
ATOM 702 C CA . GLY A 1 88 ? 4.993 -7.181 -11.455 1.00 95.31 88 GLY A CA 1
ATOM 703 C C . GLY A 1 88 ? 4.942 -7.330 -9.934 1.00 95.31 88 GLY A C 1
ATOM 704 O O . GLY A 1 88 ? 4.580 -8.377 -9.399 1.00 95.31 88 GLY A O 1
ATOM 705 N N . LEU A 1 89 ? 5.300 -6.274 -9.203 1.00 95.38 89 LEU A N 1
ATOM 706 C CA . LEU A 1 89 ? 5.113 -6.287 -7.751 1.00 95.38 89 LEU A CA 1
ATOM 707 C C . LEU A 1 89 ? 3.624 -6.304 -7.395 1.00 95.38 89 LEU A C 1
ATOM 709 O O . LEU A 1 89 ? 3.245 -7.036 -6.488 1.00 95.38 89 LEU A O 1
ATOM 713 N N . ILE A 1 90 ? 2.804 -5.531 -8.115 1.00 94.81 90 ILE A N 1
ATOM 714 C CA . ILE A 1 90 ? 1.354 -5.476 -7.886 1.00 94.81 90 ILE A CA 1
ATOM 715 C C . ILE A 1 90 ? 0.737 -6.863 -8.055 1.00 94.81 90 ILE A C 1
ATOM 717 O O . ILE A 1 90 ? 0.012 -7.304 -7.176 1.00 94.81 90 ILE A O 1
ATOM 721 N N . GLU A 1 91 ? 1.087 -7.567 -9.135 1.00 95.88 91 GLU A N 1
ATOM 722 C CA . GLU A 1 91 ? 0.641 -8.941 -9.393 1.00 95.88 91 GLU A CA 1
ATOM 723 C C . GLU A 1 91 ? 0.945 -9.857 -8.201 1.00 95.88 91 GLU A C 1
ATOM 725 O O . GLU A 1 91 ? 0.043 -10.490 -7.671 1.00 95.88 91 GLU A O 1
ATOM 730 N N . ARG A 1 92 ? 2.187 -9.840 -7.694 1.00 96.19 92 ARG A N 1
ATOM 731 C CA . ARG A 1 92 ? 2.572 -10.635 -6.516 1.00 96.19 92 ARG A CA 1
ATOM 732 C C . ARG A 1 92 ? 1.831 -10.246 -5.239 1.00 96.19 92 ARG A C 1
ATOM 734 O O . ARG A 1 92 ? 1.625 -11.099 -4.385 1.00 96.19 92 ARG A O 1
ATOM 741 N N . ILE A 1 93 ? 1.520 -8.963 -5.052 1.00 97.25 93 ILE A N 1
ATOM 742 C CA . ILE A 1 93 ? 0.790 -8.507 -3.865 1.00 97.25 93 ILE A CA 1
ATOM 743 C C . ILE A 1 93 ? -0.664 -8.973 -3.949 1.00 97.25 93 ILE A C 1
ATOM 745 O O . ILE A 1 93 ? -1.152 -9.562 -2.993 1.00 97.25 93 ILE A O 1
ATOM 749 N N . LEU A 1 94 ? -1.325 -8.740 -5.084 1.00 96.94 94 LEU A N 1
ATOM 750 C CA . LEU A 1 94 ? -2.730 -9.096 -5.284 1.00 96.94 94 LEU A CA 1
ATOM 751 C C . LEU A 1 94 ? -2.956 -10.615 -5.30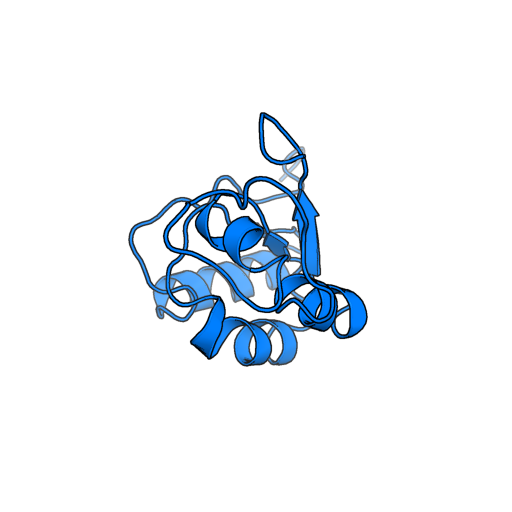0 1.00 96.94 94 LEU A C 1
ATOM 753 O O . LEU A 1 94 ? -4.005 -11.065 -4.866 1.00 96.94 94 LEU A O 1
ATOM 757 N N . ASP A 1 95 ? -1.974 -11.400 -5.752 1.00 97.50 95 ASP A N 1
ATOM 758 C CA . ASP A 1 95 ? -2.014 -12.869 -5.687 1.00 97.50 95 ASP A CA 1
ATOM 759 C C . ASP A 1 95 ? -1.839 -13.402 -4.252 1.00 97.50 95 ASP A C 1
ATOM 761 O O . ASP A 1 95 ? -2.381 -14.442 -3.889 1.00 97.50 95 ASP A O 1
ATOM 765 N N . LYS A 1 96 ? -1.079 -12.687 -3.411 1.00 98.00 96 LYS A N 1
ATOM 766 C CA . LYS A 1 96 ? -0.688 -13.157 -2.073 1.00 98.00 96 LYS A CA 1
ATOM 767 C C . LYS A 1 96 ? -1.602 -12.682 -0.940 1.00 98.00 96 LYS A C 1
ATOM 769 O O . LYS A 1 96 ? -1.653 -13.347 0.095 1.00 98.00 96 LYS A O 1
ATOM 774 N N . PHE A 1 97 ? -2.223 -11.512 -1.064 1.00 98.31 97 PHE A N 1
ATOM 775 C CA . PHE A 1 97 ? -2.874 -10.828 0.055 1.00 98.31 97 PHE A CA 1
ATOM 776 C C . PHE A 1 97 ? -4.354 -10.535 -0.214 1.00 98.31 97 PHE A C 1
ATOM 778 O O . PHE A 1 97 ? -4.684 -9.604 -0.943 1.00 98.31 97 PHE A O 1
ATOM 785 N N . ASP A 1 98 ? -5.242 -11.246 0.484 1.00 98.00 98 ASP A N 1
ATOM 786 C CA . ASP A 1 98 ? -6.705 -11.084 0.384 1.00 98.00 98 ASP A CA 1
ATOM 787 C C . ASP A 1 98 ? -7.231 -9.742 0.937 1.00 98.00 98 ASP A C 1
ATOM 789 O O . ASP A 1 98 ? -8.392 -9.370 0.737 1.00 98.00 98 ASP A O 1
ATOM 793 N N . ASN A 1 99 ? -6.388 -9.008 1.669 1.00 98.44 99 ASN A N 1
ATOM 794 C CA . ASN A 1 99 ? -6.709 -7.716 2.271 1.00 98.44 99 ASN A CA 1
ATOM 795 C C . ASN A 1 99 ? -6.213 -6.516 1.446 1.00 98.44 99 ASN A C 1
ATOM 797 O O . ASN A 1 99 ? -6.290 -5.380 1.923 1.00 98.44 99 ASN A O 1
ATOM 801 N N . VAL A 1 100 ? -5.709 -6.740 0.229 1.00 98.19 100 VAL A N 1
ATOM 802 C CA . VAL A 1 100 ? -5.233 -5.680 -0.667 1.00 98.19 100 VAL A CA 1
ATOM 803 C C . VAL A 1 100 ? -6.040 -5.678 -1.959 1.00 98.19 100 VAL A C 1
ATOM 805 O O . VAL A 1 100 ? -6.098 -6.665 -2.681 1.00 98.19 100 VAL A O 1
ATOM 808 N N . TYR A 1 101 ? -6.606 -4.522 -2.281 1.00 96.88 101 TYR A N 1
ATOM 809 C CA . TYR A 1 101 ? -7.385 -4.279 -3.488 1.00 96.88 101 TYR A CA 1
ATOM 810 C C . TYR A 1 101 ? -6.766 -3.119 -4.263 1.00 96.88 101 TYR A C 1
ATOM 812 O O . TYR A 1 101 ? -6.081 -2.272 -3.688 1.00 96.88 101 TYR A O 1
ATOM 820 N N . ALA A 1 102 ? -7.013 -3.064 -5.569 1.00 93.88 102 ALA A N 1
ATOM 821 C CA . ALA A 1 102 ? -6.528 -1.992 -6.428 1.00 93.88 102 ALA A CA 1
ATOM 822 C C . ALA A 1 102 ? -7.695 -1.262 -7.097 1.00 93.88 102 ALA A C 1
ATOM 824 O O . ALA A 1 102 ? -8.599 -1.900 -7.636 1.00 93.88 102 ALA A O 1
ATOM 825 N N . ASP A 1 103 ? -7.658 0.068 -7.078 1.00 90.62 103 ASP A N 1
ATOM 826 C CA . ASP A 1 103 ? -8.653 0.910 -7.742 1.00 90.62 103 ASP A CA 1
ATOM 827 C C . ASP A 1 103 ? -8.157 1.414 -9.111 1.00 90.62 103 ASP A C 1
ATOM 829 O O . ASP A 1 103 ? -7.074 2.000 -9.222 1.00 90.62 103 ASP A O 1
ATOM 833 N N . ILE A 1 104 ? -8.991 1.220 -10.136 1.00 90.38 104 ILE A N 1
ATOM 834 C CA . ILE A 1 104 ? -8.766 1.603 -11.541 1.00 90.38 104 ILE A CA 1
ATOM 835 C C . ILE A 1 104 ? -9.452 2.925 -11.925 1.00 90.38 104 ILE A C 1
ATOM 837 O O . ILE A 1 104 ? -9.588 3.235 -13.108 1.00 90.38 104 ILE A O 1
ATOM 841 N N . SER A 1 105 ? -9.920 3.706 -10.950 1.00 85.00 105 SER A N 1
ATOM 842 C CA . SER A 1 105 ? -10.580 4.984 -11.214 1.00 85.00 105 SER A CA 1
ATOM 843 C C . SER A 1 105 ? -9.680 6.000 -11.941 1.00 85.00 105 SER A C 1
ATOM 845 O O . SER A 1 105 ? -8.448 5.924 -11.954 1.00 85.00 105 SER A O 1
ATOM 847 N N . THR A 1 106 ? -10.309 7.014 -12.538 1.00 80.81 106 THR A N 1
ATOM 848 C CA . THR A 1 106 ? -9.631 8.104 -13.259 1.00 80.81 106 THR A CA 1
ATOM 849 C C . THR A 1 106 ? -8.812 7.589 -14.453 1.00 80.81 106 THR A C 1
ATOM 851 O O . THR A 1 106 ? -9.380 7.020 -15.379 1.00 80.81 106 THR A O 1
ATOM 854 N N . THR A 1 107 ? -7.498 7.816 -14.480 1.00 78.38 107 THR A N 1
ATOM 855 C CA . THR A 1 107 ? -6.593 7.424 -15.572 1.00 78.38 107 THR A CA 1
ATOM 856 C C . THR A 1 107 ? -5.724 6.228 -15.182 1.00 78.38 107 THR A C 1
ATOM 858 O O . THR A 1 107 ? -4.648 6.054 -15.747 1.00 78.38 107 THR A O 1
ATOM 861 N N . SER A 1 108 ? -6.132 5.480 -14.155 1.00 74.12 108 SER A N 1
ATOM 862 C CA . SER A 1 108 ? -5.358 4.390 -13.551 1.00 74.12 108 SER A CA 1
ATOM 863 C C . SER A 1 108 ? -5.698 3.000 -14.114 1.00 74.12 108 SER A C 1
ATOM 865 O O . SER A 1 108 ? -5.224 2.001 -13.575 1.00 74.12 108 SER A O 1
ATOM 867 N N . GLY A 1 109 ? -6.505 2.946 -15.179 1.00 60.72 109 GLY A N 1
ATOM 868 C CA . GLY A 1 109 ? -6.798 1.754 -15.987 1.00 60.72 109 GLY A CA 1
ATOM 869 C C . GLY A 1 109 ? -6.403 1.950 -17.444 1.00 60.72 109 GLY A C 1
ATOM 870 O O . GLY A 1 109 ? -7.263 1.685 -18.310 1.00 60.72 109 GLY A O 1
#

Radius of gyration: 13.82 Å; chains: 1; bounding box: 35×26×39 Å

Secondary structure (DSSP, 8-state):
--S---EEEE--SSBTT-HHHHHHHHHHHHHT--EEESS-B-HHHHHHHHHHHTTTSPEEE-SHHHHGGGSSS--SSSS--SPPPSS-HHHHHHHH-TTEEE---TT--

Foldseek 3Di:
DPDDQAADDPADAEACPPPVNLVVQVVCLVVQHEYEYEHHPDCVPCVLVVCVVSLSHAYEYHYLRQQQQQAPDRDPGSHDPDDGHPPGPNVVCVVPHPRYHYDCPDPND